Protein AF-A0A924IIY0-F1 (afdb_monomer)

Radius of gyration: 31.8 Å; Cα contacts (8 Å, |Δi|>4): 41; chains: 1; bounding box: 111×46×42 Å

pLDDT: mean 76.16, std 18.76, range [43.38, 97.88]

Foldseek 3Di:
DDDDDPVNVVVVVVVVVVVVPPPDDDDDDPDPDDDDPVVVVVVVVVVVVVVVPDDPPDDDDDDDDDDDDDDDDDDDDDDDDDDDDDDDDDDDPPPDPCPPQPPVLVVLVVLLVCVLVVLLVVCVPPPCDPHSVSSVVVLVVQLVVLCVVPVGRDPSSSVSSVVVSVVPD

Solvent-accessible surface area (backbone atoms only — not comparable to full-atom values): 11287 Å² total; per-residue (Å²): 136,87,81,83,52,71,71,60,55,54,52,54,54,53,54,55,60,62,70,68,75,74,80,77,80,78,85,70,74,86,72,78,88,70,72,55,73,69,58,52,53,52,55,54,52,53,59,60,53,62,73,71,70,70,75,82,82,79,87,82,81,83,88,80,89,75,84,87,81,86,80,81,91,79,84,87,84,91,78,92,75,90,78,79,84,71,92,68,79,81,73,75,82,90,77,68,88,78,69,76,71,49,70,71,38,50,54,48,51,51,51,45,51,50,53,49,51,50,50,40,69,71,45,61,82,37,86,91,26,90,43,69,65,55,37,52,53,49,46,51,52,46,51,53,57,30,45,75,74,33,92,55,81,44,74,66,35,49,48,47,44,55,54,58,57,60,72,69,118

Structure (mmCIF, N/CA/C/O backbone):
data_AF-A0A924IIY0-F1
#
_entry.id   AF-A0A924IIY0-F1
#
loop_
_atom_site.group_PDB
_atom_site.id
_atom_site.type_symbol
_atom_site.label_atom_id
_atom_site.label_alt_id
_atom_site.label_comp_id
_atom_site.label_asym_id
_atom_site.label_entity_id
_atom_site.label_seq_id
_atom_site.pdbx_PDB_ins_code
_atom_site.Cartn_x
_atom_site.Cartn_y
_atom_site.Cartn_z
_atom_site.occupancy
_atom_site.B_iso_or_equiv
_atom_site.auth_seq_id
_atom_site.auth_comp_id
_atom_site.auth_asym_id
_atom_site.auth_atom_id
_atom_site.pdbx_PDB_model_num
ATOM 1 N N . MET A 1 1 ? 67.225 -3.851 -13.979 1.00 63.31 1 MET A N 1
ATOM 2 C CA . MET A 1 1 ? 65.947 -3.889 -13.230 1.00 63.31 1 MET A CA 1
ATOM 3 C C . MET A 1 1 ? 66.269 -3.881 -11.741 1.00 63.31 1 MET A C 1
ATOM 5 O O . MET A 1 1 ? 66.900 -4.821 -11.275 1.00 63.31 1 MET A O 1
ATOM 9 N N . LYS A 1 2 ? 65.962 -2.800 -11.011 1.00 71.75 2 LYS A N 1
ATOM 10 C CA . LYS A 1 2 ? 66.261 -2.708 -9.570 1.00 71.75 2 LYS A CA 1
ATOM 11 C C . LYS A 1 2 ? 65.110 -3.351 -8.792 1.00 71.75 2 LYS A C 1
ATOM 13 O O . LYS A 1 2 ? 63.967 -2.944 -8.970 1.00 71.75 2 LYS A O 1
ATOM 18 N N . LYS A 1 3 ? 65.397 -4.381 -7.992 1.00 78.62 3 LYS A N 1
ATOM 19 C CA . LYS A 1 3 ? 64.393 -5.048 -7.150 1.00 78.62 3 LYS A CA 1
ATOM 20 C C . LYS A 1 3 ? 64.110 -4.162 -5.936 1.00 78.62 3 LYS A C 1
ATOM 22 O O . LYS A 1 3 ? 65.038 -3.843 -5.197 1.00 78.62 3 LYS A O 1
ATOM 27 N N . LEU A 1 4 ? 62.853 -3.757 -5.761 1.00 83.06 4 LEU A N 1
ATOM 28 C CA . LEU A 1 4 ? 62.408 -3.054 -4.557 1.00 83.06 4 LEU A CA 1
ATOM 29 C C . LEU A 1 4 ? 62.474 -4.012 -3.367 1.00 83.06 4 LEU A C 1
ATOM 31 O O . LEU A 1 4 ? 61.995 -5.144 -3.446 1.00 83.06 4 LEU A O 1
ATOM 35 N N . THR A 1 5 ? 63.078 -3.561 -2.274 1.00 89.25 5 THR A N 1
ATOM 36 C CA . THR A 1 5 ? 63.162 -4.343 -1.040 1.00 89.25 5 THR A CA 1
ATOM 37 C C . THR A 1 5 ? 61.902 -4.127 -0.200 1.00 89.25 5 THR A C 1
ATOM 39 O O . THR A 1 5 ? 61.307 -3.049 -0.208 1.00 89.25 5 THR A O 1
ATOM 42 N N . LEU A 1 6 ? 61.488 -5.154 0.548 1.00 85.62 6 LEU A N 1
ATOM 43 C CA . LEU A 1 6 ? 60.327 -5.117 1.445 1.00 85.62 6 LEU A CA 1
ATOM 44 C C . LEU A 1 6 ? 60.230 -3.843 2.327 1.00 85.62 6 LEU A C 1
ATOM 46 O O . LEU A 1 6 ? 59.136 -3.283 2.402 1.00 85.62 6 LEU A O 1
ATOM 50 N N . PRO A 1 7 ? 61.319 -3.311 2.932 1.00 89.25 7 PRO A N 1
ATOM 51 C CA . PRO A 1 7 ? 61.230 -2.073 3.713 1.00 89.25 7 PRO A CA 1
ATOM 52 C C . PRO A 1 7 ? 60.860 -0.838 2.879 1.00 89.25 7 PRO A C 1
ATOM 54 O O . PRO A 1 7 ? 60.189 0.054 3.391 1.00 89.25 7 PRO A O 1
ATOM 57 N N . GLN A 1 8 ? 61.232 -0.781 1.594 1.00 86.00 8 GLN A N 1
ATOM 58 C CA . GLN A 1 8 ? 60.835 0.328 0.718 1.00 86.00 8 GLN A CA 1
ATOM 59 C C . GLN A 1 8 ? 59.330 0.302 0.442 1.00 86.00 8 GLN A C 1
ATOM 61 O O . GLN A 1 8 ? 58.684 1.344 0.485 1.00 86.00 8 GLN A O 1
ATOM 66 N N . ILE A 1 9 ? 58.752 -0.884 0.227 1.00 88.12 9 ILE A N 1
ATOM 67 C CA . ILE A 1 9 ? 57.309 -1.045 -0.013 1.00 88.12 9 ILE A CA 1
ATOM 68 C C . ILE A 1 9 ? 56.506 -0.603 1.218 1.00 88.12 9 ILE A C 1
ATOM 70 O O . ILE A 1 9 ? 55.527 0.130 1.084 1.00 88.12 9 ILE A O 1
ATOM 74 N N . LEU A 1 10 ? 56.948 -0.987 2.419 1.00 88.50 10 LEU A N 1
ATOM 75 C CA . LEU A 1 10 ? 56.287 -0.594 3.667 1.00 88.50 10 LEU A CA 1
ATOM 76 C C . LEU A 1 10 ? 56.334 0.922 3.902 1.00 88.50 10 LEU A C 1
ATOM 78 O O . LEU A 1 10 ? 55.346 1.503 4.349 1.00 88.50 10 LEU A O 1
ATOM 82 N N . PHE A 1 11 ? 57.438 1.578 3.540 1.00 89.25 11 PHE A N 1
ATOM 83 C CA . PHE A 1 11 ? 57.566 3.031 3.652 1.00 89.25 11 PHE A CA 1
ATOM 84 C C . PHE A 1 11 ? 56.587 3.777 2.728 1.00 89.25 11 PHE A C 1
ATOM 86 O O . PHE A 1 11 ? 55.911 4.708 3.166 1.00 89.25 11 PHE A O 1
ATOM 93 N N . PHE A 1 12 ? 56.425 3.330 1.477 1.00 89.12 12 PHE A N 1
ATOM 94 C CA . PHE A 1 12 ? 55.444 3.919 0.553 1.00 89.12 12 PHE A CA 1
ATOM 95 C C . PHE A 1 12 ? 53.989 3.675 0.990 1.00 89.12 12 PHE A C 1
ATOM 97 O O . PHE A 1 12 ? 53.141 4.560 0.847 1.00 89.12 12 PHE A O 1
ATOM 104 N N . MET A 1 13 ? 53.697 2.512 1.580 1.00 86.50 13 MET A N 1
ATOM 105 C CA . MET A 1 13 ? 52.373 2.217 2.142 1.00 86.50 13 MET A CA 1
ATOM 106 C C . MET A 1 13 ? 52.050 3.104 3.355 1.00 86.50 13 MET A C 1
ATOM 108 O O . MET A 1 13 ? 50.930 3.584 3.485 1.00 86.50 13 MET A O 1
ATOM 112 N N . ALA A 1 14 ? 53.027 3.405 4.215 1.00 86.44 14 ALA A N 1
ATOM 113 C CA . ALA A 1 14 ? 52.810 4.311 5.343 1.00 86.44 14 ALA A CA 1
ATOM 114 C C . ALA A 1 14 ? 52.528 5.759 4.888 1.00 86.44 14 ALA A C 1
ATOM 116 O O . ALA A 1 14 ? 51.630 6.411 5.421 1.00 86.44 14 ALA A O 1
ATOM 117 N N . ILE A 1 15 ? 53.240 6.248 3.865 1.00 86.00 15 ILE A N 1
ATOM 118 C CA . ILE A 1 15 ? 53.047 7.606 3.323 1.00 86.00 15 ILE A CA 1
ATOM 119 C C . ILE A 1 15 ? 51.658 7.767 2.693 1.00 86.00 15 ILE A C 1
ATOM 121 O O . ILE A 1 15 ? 51.006 8.796 2.880 1.00 86.00 15 ILE A O 1
ATOM 125 N N . THR A 1 16 ? 51.177 6.747 1.980 1.00 81.56 16 THR A N 1
ATOM 126 C CA . THR A 1 16 ? 49.847 6.791 1.350 1.00 81.56 16 THR A CA 1
ATOM 127 C C . THR A 1 16 ? 48.714 6.803 2.377 1.00 81.56 16 THR A C 1
ATOM 129 O O . THR A 1 16 ? 47.743 7.524 2.177 1.00 81.56 16 THR A O 1
ATOM 132 N N . ILE A 1 17 ? 48.851 6.113 3.515 1.00 80.38 17 ILE A N 1
ATOM 133 C CA . ILE A 1 17 ? 47.842 6.133 4.592 1.00 80.38 17 ILE A CA 1
ATOM 134 C C . ILE A 1 17 ? 47.747 7.518 5.258 1.00 80.38 17 ILE A C 1
ATOM 136 O O . ILE A 1 17 ? 46.648 7.981 5.570 1.00 80.38 17 ILE A O 1
ATOM 140 N N . ILE A 1 18 ? 48.874 8.216 5.433 1.00 77.00 18 ILE A N 1
ATOM 141 C CA . ILE A 1 18 ? 48.891 9.557 6.044 1.00 77.00 18 ILE A CA 1
ATOM 142 C C . ILE A 1 18 ? 48.269 10.599 5.099 1.00 77.00 18 ILE A C 1
ATOM 144 O O . ILE A 1 18 ? 47.548 11.488 5.553 1.00 77.00 18 ILE A O 1
ATOM 148 N N . ALA A 1 19 ? 48.474 10.464 3.785 1.00 74.44 19 ALA A N 1
ATOM 149 C CA . ALA A 1 19 ? 47.969 11.415 2.793 1.00 74.44 19 ALA A CA 1
ATOM 150 C C . ALA A 1 19 ? 46.432 11.420 2.637 1.00 74.44 19 ALA A C 1
ATOM 152 O O . ALA A 1 19 ? 45.876 12.408 2.163 1.00 74.44 19 ALA A O 1
ATOM 153 N N . VAL A 1 20 ? 45.729 10.359 3.052 1.00 75.19 20 VAL A N 1
ATOM 154 C CA . VAL A 1 20 ? 44.262 10.249 2.901 1.00 75.19 20 VAL A CA 1
ATOM 155 C C . VAL A 1 20 ? 43.494 10.812 4.114 1.00 75.19 20 VAL A C 1
ATOM 157 O O . VAL A 1 20 ? 42.294 11.049 4.023 1.00 75.19 20 VAL A O 1
ATOM 160 N N . SER A 1 21 ? 44.160 11.118 5.237 1.00 61.88 21 SER A N 1
ATOM 161 C CA . SER A 1 21 ? 43.491 11.562 6.481 1.00 61.88 21 SER A CA 1
ATOM 162 C C . SER A 1 21 ? 43.296 13.081 6.634 1.00 61.88 21 SER A C 1
ATOM 164 O O . SER A 1 21 ? 43.019 13.550 7.735 1.00 61.88 21 SER A O 1
ATOM 166 N N . CYS A 1 22 ? 43.408 13.877 5.567 1.00 65.75 22 CYS A N 1
ATOM 167 C CA . CYS A 1 22 ? 43.211 15.332 5.642 1.00 65.75 22 CYS A CA 1
ATOM 168 C C . CYS A 1 22 ? 42.132 15.834 4.669 1.00 65.75 22 CYS A C 1
ATOM 170 O O . CYS A 1 22 ? 42.379 16.690 3.826 1.00 65.75 22 CYS A O 1
ATOM 172 N N . SER A 1 23 ? 40.912 15.301 4.785 1.00 64.56 23 SER A N 1
ATOM 173 C CA . SER A 1 23 ? 39.714 15.928 4.211 1.00 64.56 23 SER A CA 1
ATOM 174 C C . SER A 1 23 ? 38.877 16.525 5.343 1.00 64.56 23 SER A C 1
ATOM 176 O O . SER A 1 23 ? 37.909 15.943 5.824 1.00 64.56 23 SER A O 1
ATOM 178 N N . SER A 1 24 ? 39.332 17.673 5.841 1.00 64.25 24 SER A N 1
ATOM 179 C CA . SER A 1 24 ? 38.597 18.488 6.806 1.00 64.25 24 SER A CA 1
ATOM 180 C C . SER A 1 24 ? 37.674 19.415 6.021 1.00 64.25 24 SER A C 1
ATOM 182 O O . SER A 1 24 ? 38.126 20.426 5.483 1.00 64.25 24 SER A O 1
ATOM 184 N N . GLU A 1 25 ? 36.393 19.070 5.911 1.00 70.44 25 GLU A N 1
ATOM 185 C CA . GLU A 1 25 ? 35.409 19.948 5.274 1.00 70.44 25 GLU A CA 1
ATOM 186 C C . GLU A 1 25 ? 35.294 21.280 6.047 1.00 70.44 25 GLU A C 1
ATOM 188 O O . GLU A 1 25 ? 35.155 21.280 7.278 1.00 70.44 25 GLU A O 1
ATOM 193 N N . PRO A 1 26 ? 35.338 22.441 5.367 1.00 66.38 26 PRO A N 1
ATOM 194 C CA . PRO A 1 26 ? 35.099 23.720 6.015 1.00 66.38 26 PRO A CA 1
ATOM 195 C C . PRO A 1 26 ? 33.629 23.816 6.442 1.00 66.38 26 PRO A C 1
ATOM 197 O O . PRO A 1 26 ? 32.717 23.702 5.622 1.00 66.38 26 PRO A O 1
ATOM 200 N N . LYS A 1 27 ? 33.395 24.069 7.736 1.00 59.25 27 LYS A N 1
ATOM 201 C CA . LYS A 1 27 ? 32.065 24.350 8.297 1.00 59.25 27 LYS A CA 1
ATOM 202 C C . LYS A 1 27 ? 31.491 25.617 7.659 1.00 59.25 27 LYS A C 1
ATOM 204 O O . LYS A 1 27 ? 31.771 26.733 8.096 1.00 59.25 27 LYS A O 1
ATOM 209 N N . THR A 1 28 ? 30.686 25.444 6.620 1.00 63.22 28 THR A N 1
ATOM 210 C CA . THR A 1 28 ? 29.843 26.500 6.065 1.00 63.22 28 THR A CA 1
ATOM 211 C C . THR A 1 28 ? 28.729 26.814 7.064 1.00 63.22 28 THR A C 1
ATOM 213 O O . THR A 1 28 ? 28.141 25.924 7.679 1.00 63.22 28 THR A O 1
ATOM 216 N N . LYS A 1 29 ? 28.488 28.110 7.288 1.00 69.81 29 LYS A N 1
ATOM 217 C CA . LYS A 1 29 ? 27.390 28.617 8.127 1.00 69.81 29 LYS A CA 1
ATOM 218 C C . LYS A 1 29 ? 26.065 27.995 7.656 1.00 69.81 29 LYS A C 1
ATOM 220 O O . LYS A 1 29 ? 25.943 27.747 6.456 1.00 69.81 29 LYS A O 1
ATOM 225 N N . PRO A 1 30 ? 25.083 27.750 8.545 1.00 60.12 30 PRO A N 1
ATOM 226 C CA . PRO A 1 30 ? 23.805 27.184 8.138 1.00 60.12 30 PRO A CA 1
ATOM 227 C C . PRO A 1 30 ? 23.148 28.132 7.134 1.00 60.12 30 PRO A C 1
ATOM 229 O O . PRO A 1 30 ? 22.667 29.203 7.493 1.00 60.12 30 PRO A O 1
ATOM 232 N N . VAL A 1 31 ? 23.191 27.747 5.861 1.00 67.50 31 VAL A N 1
ATOM 233 C CA . VAL A 1 31 ? 22.374 28.354 4.819 1.00 67.50 31 VAL A CA 1
ATOM 234 C C . VAL A 1 31 ? 20.940 28.065 5.229 1.00 67.50 31 VAL A C 1
ATOM 236 O O . VAL A 1 31 ? 20.542 26.901 5.332 1.00 67.50 31 VAL A O 1
ATOM 239 N N . GLU A 1 32 ? 20.202 29.121 5.556 1.00 74.50 32 GLU A N 1
ATOM 240 C CA . GLU A 1 32 ? 18.774 29.040 5.819 1.00 74.50 32 GLU A CA 1
ATOM 241 C C . GLU A 1 32 ? 18.131 28.361 4.608 1.00 74.50 32 GLU A C 1
ATOM 243 O O . GLU A 1 32 ? 18.278 28.808 3.468 1.00 74.50 32 GLU A O 1
ATOM 248 N N . LYS A 1 33 ? 17.550 27.181 4.833 1.00 75.81 33 LYS A N 1
ATOM 249 C CA . LYS A 1 33 ? 17.007 26.349 3.760 1.00 75.81 33 LYS A CA 1
ATOM 250 C C . LYS A 1 33 ? 15.690 26.958 3.302 1.00 75.81 33 LYS A C 1
ATOM 252 O O . LYS A 1 33 ? 14.625 26.516 3.720 1.00 75.81 33 LYS A O 1
ATOM 257 N N . THR A 1 34 ? 15.770 27.972 2.456 1.00 78.12 34 THR A N 1
ATOM 258 C CA . THR A 1 34 ? 14.598 28.526 1.787 1.00 78.12 34 THR A CA 1
ATOM 259 C C . THR A 1 34 ? 14.291 27.677 0.562 1.00 78.12 34 THR A C 1
ATOM 261 O O . THR A 1 34 ? 15.191 27.258 -0.171 1.00 78.12 34 THR A O 1
ATOM 264 N N . TYR A 1 35 ? 13.011 27.380 0.352 1.00 82.56 35 TYR A N 1
ATOM 265 C CA . TYR A 1 35 ? 12.564 26.715 -0.864 1.00 82.56 35 TYR A CA 1
ATOM 266 C C . TYR A 1 35 ? 12.913 27.557 -2.098 1.00 82.56 35 TYR A C 1
ATOM 268 O O . TYR A 1 35 ? 13.083 28.774 -2.016 1.00 82.56 35 TYR A O 1
ATOM 276 N N . SER A 1 36 ? 13.013 26.908 -3.260 1.00 88.06 36 SER A N 1
ATOM 277 C CA . SER A 1 36 ? 13.155 27.641 -4.518 1.00 88.06 36 SER A CA 1
ATOM 278 C C . SER A 1 36 ? 11.966 28.593 -4.714 1.00 88.06 36 SER A C 1
ATOM 280 O O . SER A 1 36 ? 10.848 28.297 -4.282 1.00 88.06 36 SER A O 1
ATOM 282 N N . SER A 1 37 ? 12.188 29.719 -5.394 1.00 86.69 37 SER A N 1
ATOM 283 C CA . SER A 1 37 ? 11.132 30.701 -5.682 1.00 86.69 37 SER A CA 1
ATOM 284 C C . SER A 1 37 ? 9.943 30.085 -6.428 1.00 86.69 37 SER A C 1
ATOM 286 O O . SER A 1 37 ? 8.800 30.480 -6.204 1.00 86.69 37 SER A O 1
ATOM 288 N N . THR A 1 38 ? 10.194 29.073 -7.263 1.00 87.25 38 THR A N 1
ATOM 289 C CA . THR A 1 38 ? 9.155 28.295 -7.948 1.00 87.25 38 THR A CA 1
ATOM 290 C C . THR A 1 38 ? 8.271 27.546 -6.954 1.00 87.25 38 THR A C 1
ATOM 292 O O . THR A 1 38 ? 7.053 27.685 -6.992 1.00 87.25 38 THR A O 1
ATOM 295 N N . THR A 1 39 ? 8.875 26.817 -6.015 1.00 87.69 39 THR A N 1
ATOM 296 C CA . THR A 1 39 ? 8.148 26.056 -4.988 1.00 87.69 39 THR A CA 1
ATOM 297 C C . THR A 1 39 ? 7.345 26.978 -4.066 1.00 87.69 39 THR A C 1
ATOM 299 O O . THR A 1 39 ? 6.208 26.675 -3.716 1.00 87.69 39 THR A O 1
ATOM 302 N N . GLN A 1 40 ? 7.898 28.136 -3.700 1.00 88.38 40 GLN A N 1
ATOM 303 C CA . GLN A 1 40 ? 7.190 29.103 -2.860 1.00 88.38 40 GLN A CA 1
ATOM 304 C C . GLN A 1 40 ? 5.947 29.677 -3.559 1.00 88.38 40 GLN A C 1
ATOM 306 O O . GLN A 1 40 ? 4.898 29.822 -2.934 1.00 88.38 40 GLN A O 1
ATOM 311 N N . LYS A 1 41 ? 6.031 29.912 -4.873 1.00 92.25 41 LYS A N 1
ATOM 312 C CA . LYS A 1 41 ? 4.898 30.361 -5.693 1.00 92.25 41 LYS A CA 1
ATOM 313 C C . LYS A 1 41 ? 3.808 29.291 -5.840 1.00 92.25 41 LYS A C 1
ATOM 315 O O . LYS A 1 41 ? 2.623 29.622 -5.904 1.00 92.25 41 LYS A O 1
ATOM 320 N N . GLU A 1 42 ? 4.184 28.014 -5.887 1.00 90.81 42 GLU A N 1
ATOM 321 C CA . GLU A 1 42 ? 3.220 26.906 -5.901 1.00 90.81 42 GLU A CA 1
ATOM 322 C C . GLU A 1 42 ? 2.424 26.848 -4.594 1.00 90.81 42 GLU A C 1
ATOM 324 O O . GLU A 1 42 ? 1.195 26.784 -4.640 1.00 90.81 42 GLU A O 1
ATOM 329 N N . PHE A 1 43 ? 3.092 26.969 -3.442 1.00 92.25 43 PHE A N 1
ATOM 330 C CA . PHE A 1 43 ? 2.411 27.015 -2.144 1.00 92.25 43 PHE A CA 1
ATOM 331 C C . PHE A 1 43 ? 1.436 28.193 -2.033 1.00 92.25 43 PHE A C 1
ATOM 333 O O . PHE A 1 43 ? 0.290 27.997 -1.631 1.00 92.25 43 PHE A O 1
ATOM 340 N N . GLU A 1 44 ? 1.843 29.386 -2.472 1.00 87.88 44 GLU A N 1
ATOM 341 C CA . GLU A 1 44 ? 0.975 30.572 -2.479 1.00 87.88 44 GLU A CA 1
ATOM 342 C C . GLU A 1 44 ? -0.270 30.373 -3.366 1.00 87.88 44 GLU A C 1
ATOM 344 O O . GLU A 1 44 ? -1.375 30.808 -3.037 1.00 87.88 44 GLU A O 1
ATOM 349 N N . THR A 1 45 ? -0.118 29.666 -4.490 1.00 85.31 45 THR A N 1
ATOM 350 C CA . THR A 1 45 ? -1.234 29.380 -5.405 1.00 85.31 45 THR A CA 1
ATOM 351 C C . THR A 1 45 ? -2.233 28.393 -4.795 1.00 85.31 45 THR A C 1
ATOM 353 O O . THR A 1 45 ? -3.442 28.556 -4.973 1.00 85.31 45 THR A O 1
ATOM 356 N N . ILE A 1 46 ? -1.743 27.390 -4.059 1.00 79.12 46 ILE A N 1
ATOM 357 C CA . ILE A 1 46 ? -2.582 26.413 -3.353 1.00 79.12 46 ILE A CA 1
ATOM 358 C C . ILE A 1 46 ? -3.390 27.113 -2.255 1.00 79.12 46 ILE A C 1
ATOM 360 O O . ILE A 1 46 ? -4.614 26.990 -2.231 1.00 79.12 46 ILE A O 1
ATOM 364 N N . GLU A 1 47 ? -2.735 27.914 -1.411 1.00 83.31 47 GLU A N 1
ATOM 365 C CA . GLU A 1 47 ? -3.386 28.637 -0.311 1.00 83.31 47 GLU A CA 1
ATOM 366 C C . GLU A 1 47 ? -4.482 29.591 -0.819 1.00 83.31 47 GLU A C 1
ATOM 368 O O . GLU A 1 47 ? -5.588 29.654 -0.277 1.00 83.31 47 GLU A O 1
ATOM 373 N N . LYS A 1 48 ? -4.227 30.284 -1.934 1.00 83.06 48 LYS A N 1
ATOM 374 C CA . LYS A 1 48 ? -5.183 31.226 -2.530 1.00 83.06 48 LYS A CA 1
ATOM 375 C C . LYS A 1 48 ? -6.413 30.554 -3.154 1.00 83.06 48 LYS A C 1
ATOM 377 O O . LYS A 1 48 ? -7.483 31.168 -3.191 1.00 83.06 48 LYS A O 1
ATOM 382 N N . ASN A 1 49 ? -6.282 29.324 -3.653 1.00 75.69 49 ASN A N 1
ATOM 383 C CA . ASN A 1 49 ? -7.401 28.571 -4.229 1.00 75.69 49 ASN A CA 1
ATOM 384 C C . ASN A 1 49 ? -8.293 27.922 -3.163 1.00 75.69 49 ASN A C 1
ATOM 386 O O . ASN A 1 49 ? -9.504 27.809 -3.376 1.00 75.69 49 ASN A O 1
ATOM 390 N N . ASP A 1 50 ? -7.735 27.561 -2.008 1.00 66.62 50 ASP A N 1
ATOM 391 C CA . ASP A 1 50 ? -8.500 26.953 -0.914 1.00 66.62 50 ASP A CA 1
ATOM 392 C C . ASP A 1 50 ? -9.489 27.956 -0.289 1.00 66.62 50 ASP A C 1
ATOM 394 O O . ASP A 1 50 ? -10.642 27.637 0.009 1.00 66.62 50 ASP A O 1
ATOM 398 N N . LEU A 1 51 ? -9.102 29.235 -0.219 1.00 60.25 51 LEU A N 1
ATOM 399 C CA . LEU A 1 51 ? -9.955 30.307 0.310 1.00 60.25 51 LEU A CA 1
ATOM 400 C C . LEU A 1 51 ? -11.132 30.689 -0.602 1.00 60.25 51 LEU A C 1
ATOM 402 O O . LEU A 1 51 ? -12.098 31.293 -0.137 1.00 60.25 51 LEU A O 1
ATOM 406 N N . ARG A 1 52 ? -11.087 30.353 -1.898 1.00 59.59 52 ARG A N 1
ATOM 407 C CA . ARG A 1 52 ? -12.156 30.690 -2.858 1.00 59.59 52 ARG A CA 1
ATOM 408 C C . ARG A 1 52 ? -13.279 29.653 -2.934 1.00 59.59 52 ARG A C 1
ATOM 410 O O . ARG A 1 52 ? -14.299 29.934 -3.558 1.00 59.59 52 ARG A O 1
ATOM 417 N N . SER A 1 53 ? -13.124 28.497 -2.289 1.00 56.50 53 SER A N 1
ATOM 418 C CA . SER A 1 53 ? -14.003 27.336 -2.498 1.00 56.50 53 SER A CA 1
ATOM 419 C C . SER A 1 53 ? -15.083 27.136 -1.427 1.00 56.50 53 SER A C 1
ATOM 421 O O . SER A 1 53 ? -15.827 26.164 -1.500 1.00 56.50 53 SER A O 1
ATOM 423 N N . ASN A 1 54 ? -15.231 28.053 -0.464 1.00 48.81 54 ASN A N 1
ATOM 424 C CA . ASN A 1 54 ? -16.294 27.985 0.546 1.00 48.81 54 ASN A CA 1
ATOM 425 C C . ASN A 1 54 ? -17.451 28.951 0.229 1.00 48.81 54 ASN A C 1
ATOM 427 O O . ASN A 1 54 ? -17.433 30.095 0.690 1.00 48.81 54 ASN A O 1
ATOM 431 N N . PRO A 1 55 ? -18.505 28.532 -0.498 1.00 53.50 55 PRO A N 1
ATOM 432 C CA . PRO A 1 55 ? -19.789 29.202 -0.371 1.00 53.50 55 PRO A CA 1
ATOM 433 C C . PRO A 1 55 ? -20.354 28.918 1.035 1.00 53.50 55 PRO A C 1
ATOM 435 O O . PRO A 1 55 ? -20.305 27.774 1.494 1.00 53.50 55 PRO A O 1
ATOM 438 N N . PRO A 1 56 ? -20.910 29.915 1.747 1.00 52.19 56 PRO A N 1
ATOM 439 C CA . PRO A 1 56 ? -21.541 29.677 3.039 1.00 52.19 56 PRO A CA 1
ATOM 440 C C . PRO A 1 56 ? -22.727 28.720 2.859 1.00 52.19 56 PRO A C 1
ATOM 442 O O . PRO A 1 56 ? -23.708 29.035 2.182 1.00 52.19 56 PRO A O 1
ATOM 445 N N . TYR A 1 57 ? -22.626 27.533 3.458 1.00 48.72 57 TYR A N 1
ATOM 446 C CA . TYR A 1 57 ? -23.656 26.499 3.418 1.00 48.72 57 TYR A CA 1
ATOM 447 C C . TYR A 1 57 ? -24.928 26.995 4.123 1.00 48.72 57 TYR A C 1
ATOM 449 O O . TYR A 1 57 ? -25.040 26.999 5.351 1.00 48.72 57 TYR A O 1
ATOM 457 N N . ARG A 1 58 ? -25.900 27.453 3.330 1.00 46.22 58 ARG A N 1
ATOM 458 C CA . ARG A 1 58 ? -27.216 27.902 3.790 1.00 46.22 58 ARG A CA 1
ATOM 459 C C . ARG A 1 58 ? -28.078 26.670 4.084 1.00 46.22 58 ARG A C 1
ATOM 461 O O . ARG A 1 58 ? -28.731 26.123 3.202 1.00 46.22 58 ARG A O 1
ATOM 468 N N . SER A 1 59 ? -28.059 26.222 5.335 1.00 55.56 59 SER A N 1
ATOM 469 C CA . SER A 1 59 ? -28.928 25.152 5.834 1.00 55.56 59 SER A CA 1
ATOM 470 C C . SER A 1 59 ? -30.395 25.598 5.825 1.00 55.56 59 SER A C 1
ATOM 472 O O . SER A 1 59 ? -30.776 26.474 6.595 1.00 55.56 59 SER A O 1
ATOM 474 N N . SER A 1 60 ? -31.217 25.032 4.935 1.00 52.16 60 SER A N 1
ATOM 475 C CA . SER A 1 60 ? -32.656 24.799 5.168 1.00 52.16 60 SER A CA 1
ATOM 476 C C . SER A 1 60 ? -33.299 24.056 3.991 1.00 52.16 60 SER A C 1
ATOM 478 O O . SER A 1 60 ? -33.801 24.663 3.052 1.00 52.16 60 SER A O 1
ATOM 480 N N . VAL A 1 61 ? -33.359 22.725 4.059 1.00 47.53 61 VAL A N 1
ATOM 481 C CA . VAL A 1 61 ? -34.357 21.961 3.295 1.00 47.53 61 VAL A CA 1
ATOM 482 C C . VAL A 1 61 ? -34.950 20.898 4.217 1.00 47.53 61 VAL A C 1
ATOM 484 O O . VAL A 1 61 ? -34.255 19.996 4.680 1.00 47.53 61 VAL A O 1
ATOM 487 N N . LYS A 1 62 ? -36.243 21.048 4.529 1.00 49.38 62 LYS A N 1
ATOM 488 C CA . LYS A 1 62 ? -37.049 20.064 5.267 1.00 49.38 62 LYS A CA 1
ATOM 489 C C . LYS A 1 62 ? -37.260 18.811 4.398 1.00 49.38 62 LYS A C 1
ATOM 491 O O . LYS A 1 62 ? -37.577 18.970 3.220 1.00 49.38 62 LYS A O 1
ATOM 496 N N . PRO A 1 63 ? -37.186 17.584 4.944 1.00 50.03 63 PRO A N 1
ATOM 497 C CA . PRO A 1 63 ? -37.488 16.375 4.183 1.00 50.03 63 PRO A CA 1
ATOM 498 C C . PRO A 1 63 ? -39.005 16.221 4.007 1.00 50.03 63 PRO A C 1
ATOM 500 O O . PRO A 1 63 ? -39.744 16.142 4.988 1.00 50.03 63 PRO A O 1
ATOM 503 N N . THR A 1 64 ? -39.484 16.164 2.764 1.00 50.31 64 THR A N 1
ATOM 504 C CA . THR A 1 64 ? -40.859 15.745 2.448 1.00 50.31 64 THR A CA 1
ATOM 505 C C . THR A 1 64 ? -40.859 14.250 2.133 1.00 50.31 64 THR A C 1
ATOM 507 O O . THR A 1 64 ? -40.287 13.821 1.134 1.00 50.31 64 THR A O 1
ATOM 510 N N . LEU A 1 65 ? -41.492 13.457 3.000 1.00 60.50 65 LEU A N 1
ATOM 511 C CA . LEU A 1 65 ? -41.754 12.031 2.796 1.00 60.50 65 LEU A CA 1
ATOM 512 C C . LEU A 1 65 ? -42.674 11.837 1.578 1.00 60.50 65 LEU A C 1
ATOM 514 O O . LEU A 1 65 ? -43.787 12.359 1.558 1.00 60.50 65 LEU A O 1
ATOM 518 N N . ARG A 1 66 ? -42.229 11.067 0.578 1.00 53.00 66 ARG A N 1
ATOM 519 C CA . ARG A 1 66 ? -43.095 10.510 -0.475 1.00 53.00 66 ARG A CA 1
ATOM 520 C C . ARG A 1 66 ? -43.256 8.995 -0.265 1.00 53.00 66 ARG A C 1
ATOM 522 O O . ARG A 1 66 ? -42.274 8.349 0.100 1.00 53.00 66 ARG A O 1
ATOM 529 N N . PRO A 1 67 ? -44.457 8.429 -0.482 1.00 53.59 67 PRO A N 1
ATOM 530 C CA . PRO A 1 67 ? -44.713 6.995 -0.345 1.00 53.59 67 PRO A CA 1
ATOM 531 C C . PRO A 1 67 ? -44.133 6.177 -1.519 1.00 53.59 67 PRO A C 1
ATOM 533 O O . PRO A 1 67 ? -43.886 6.736 -2.592 1.00 53.59 67 PRO A O 1
ATOM 536 N N . PRO A 1 68 ? -43.912 4.860 -1.332 1.00 52.25 68 PRO A N 1
ATOM 537 C CA . PRO A 1 68 ? -43.246 4.008 -2.312 1.00 52.25 68 PRO A CA 1
ATOM 538 C C . PRO A 1 68 ? -44.139 3.715 -3.524 1.00 52.25 68 PRO A C 1
ATOM 540 O O . PRO A 1 68 ? -45.294 3.311 -3.391 1.00 52.25 68 PRO A O 1
ATOM 543 N N . VAL A 1 69 ? -43.569 3.892 -4.717 1.00 55.38 69 VAL A N 1
ATOM 544 C CA . VAL A 1 69 ? -44.169 3.511 -6.000 1.00 55.38 69 VAL A CA 1
ATOM 545 C C . VAL A 1 69 ? -43.894 2.028 -6.247 1.00 55.38 69 VAL A C 1
ATOM 547 O O . VAL A 1 69 ? -42.743 1.597 -6.277 1.00 55.38 69 VAL A O 1
ATOM 550 N N . VAL A 1 70 ? -44.963 1.254 -6.430 1.00 58.12 70 VAL A N 1
ATOM 551 C CA . VAL A 1 70 ? -44.920 -0.146 -6.867 1.00 58.12 70 VAL A CA 1
ATOM 552 C C . VAL A 1 70 ? -44.525 -0.183 -8.344 1.00 58.12 70 VAL A C 1
ATOM 554 O O . VAL A 1 70 ? -45.274 0.294 -9.196 1.00 58.12 70 VAL A O 1
ATOM 557 N N . ILE A 1 71 ? -43.359 -0.751 -8.655 1.00 52.09 71 ILE A N 1
ATOM 558 C CA . ILE A 1 71 ? -42.907 -0.977 -10.033 1.00 52.09 71 ILE A CA 1
ATOM 559 C C . ILE A 1 71 ? -43.276 -2.413 -10.421 1.00 52.09 71 ILE A C 1
ATOM 561 O O . ILE A 1 71 ? -42.803 -3.369 -9.812 1.00 52.09 71 ILE A O 1
ATOM 565 N N . LYS A 1 72 ? -44.149 -2.548 -11.426 1.00 49.22 72 LYS A N 1
ATOM 566 C CA . LYS A 1 72 ? -44.443 -3.812 -12.114 1.00 49.22 72 LYS A CA 1
ATOM 567 C C . LYS A 1 72 ? -43.259 -4.191 -13.005 1.00 49.22 72 LYS A C 1
ATOM 569 O O . LYS A 1 72 ? -42.802 -3.370 -13.795 1.00 49.22 72 LYS A O 1
ATOM 574 N N . GLU A 1 73 ? -42.806 -5.434 -12.897 1.00 51.06 73 GLU A N 1
ATOM 575 C CA . GLU A 1 73 ? -41.842 -6.034 -13.819 1.00 51.06 73 GLU A CA 1
ATOM 576 C C . GLU A 1 73 ? -42.481 -6.265 -15.193 1.00 51.06 73 GLU A C 1
ATOM 578 O O . GLU A 1 73 ? -43.530 -6.901 -15.311 1.00 51.06 73 GLU A O 1
ATOM 583 N N . THR A 1 74 ? -41.812 -5.800 -16.245 1.00 44.16 74 THR A N 1
ATOM 584 C CA . THR A 1 74 ? -42.036 -6.271 -17.615 1.00 44.16 74 THR A CA 1
ATOM 585 C C . THR A 1 74 ? -40.701 -6.641 -18.238 1.00 44.16 74 THR A C 1
ATOM 587 O O . THR A 1 74 ? -39.759 -5.850 -18.257 1.00 44.16 74 THR A O 1
ATOM 590 N N . ALA A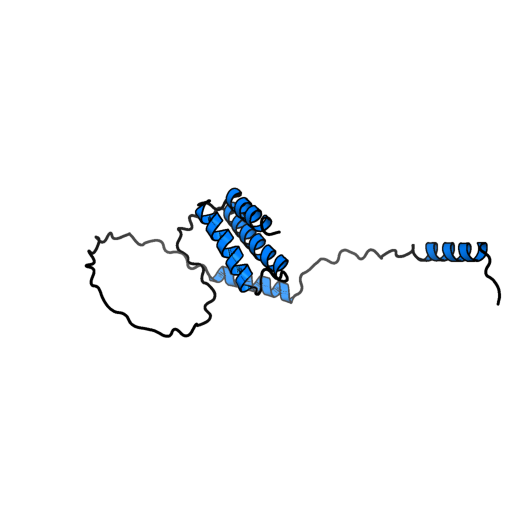 1 75 ? -40.644 -7.882 -18.713 1.00 47.47 75 ALA A N 1
ATOM 591 C CA . ALA A 1 75 ? -39.515 -8.511 -19.369 1.00 47.47 75 ALA A CA 1
ATOM 592 C C . ALA A 1 75 ? -39.314 -8.030 -20.820 1.00 47.47 75 ALA A C 1
ATOM 594 O O . ALA A 1 75 ? -40.228 -7.509 -21.452 1.00 47.47 75 ALA A O 1
ATOM 595 N N . HIS A 1 76 ? -38.122 -8.361 -21.335 1.00 45.91 76 HIS A N 1
ATOM 596 C CA . HIS A 1 76 ? -37.620 -8.248 -22.711 1.00 45.91 76 HIS A CA 1
ATOM 597 C C . HIS A 1 76 ? -37.135 -6.863 -23.170 1.00 45.91 76 HIS A C 1
ATOM 599 O O . HIS A 1 76 ? -37.922 -6.001 -23.523 1.00 45.91 76 HIS A O 1
ATOM 605 N N . GLN A 1 77 ? -35.825 -6.724 -23.394 1.00 44.78 77 GLN A N 1
ATOM 606 C CA . GLN A 1 77 ? -35.260 -6.929 -24.733 1.00 44.78 77 GLN A CA 1
ATOM 607 C C . GLN A 1 77 ? -33.730 -6.856 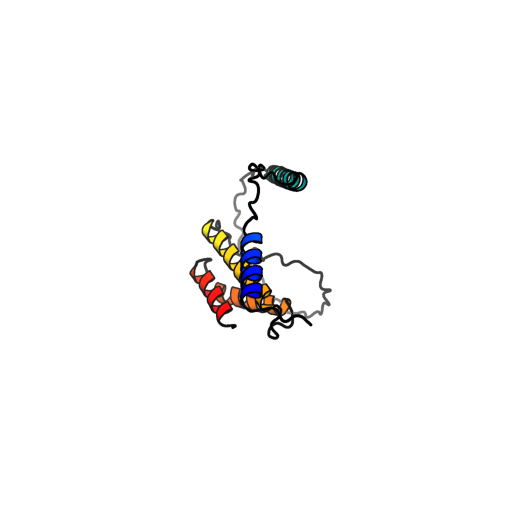-24.729 1.00 44.78 77 GLN A C 1
ATOM 609 O O . GLN A 1 77 ? -33.093 -6.116 -23.991 1.00 44.78 77 GLN A O 1
ATOM 614 N N . LYS A 1 78 ? -33.165 -7.697 -25.589 1.00 52.38 78 LYS A N 1
ATOM 615 C CA . LYS A 1 78 ? -31.752 -7.916 -25.863 1.00 52.38 78 LYS A CA 1
ATOM 616 C C . LYS A 1 78 ? -31.341 -6.947 -26.970 1.00 52.38 78 LYS A C 1
ATOM 618 O O . LYS A 1 78 ? -31.844 -7.095 -28.079 1.00 52.38 78 LYS A O 1
ATOM 623 N N . GLN A 1 79 ? -30.417 -6.024 -26.713 1.00 49.19 79 GLN A N 1
ATOM 624 C CA . GLN A 1 79 ? -29.693 -5.324 -27.776 1.00 49.19 79 GLN A CA 1
ATOM 625 C C . 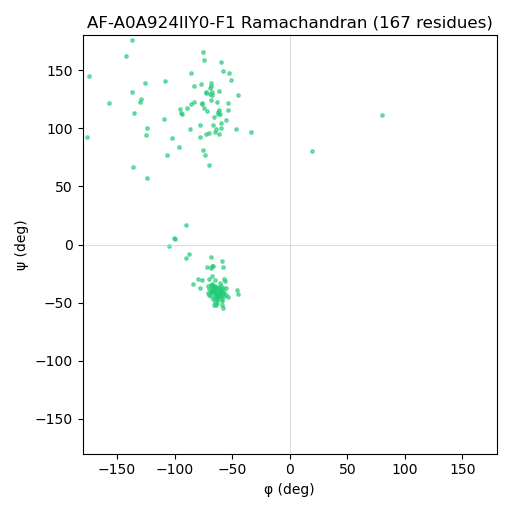GLN A 1 79 ? -28.204 -5.219 -27.442 1.00 49.19 79 GLN A C 1
ATOM 627 O O . GLN A 1 79 ? -27.803 -4.909 -26.325 1.00 49.19 79 GLN A O 1
ATOM 632 N N . LYS A 1 80 ? -27.411 -5.592 -28.449 1.00 56.78 80 LYS A N 1
ATOM 633 C CA . LYS A 1 80 ? -25.961 -5.446 -28.553 1.00 56.78 80 LYS A CA 1
ATOM 634 C C . LYS A 1 80 ? -25.648 -3.958 -28.658 1.00 56.78 80 LYS A C 1
ATOM 636 O O . LYS A 1 80 ? -26.149 -3.324 -29.580 1.00 56.78 80 LYS A O 1
ATOM 641 N N . GLU A 1 81 ? -24.745 -3.461 -27.825 1.00 52.16 81 GLU A N 1
ATOM 642 C CA . GLU A 1 81 ? -24.120 -2.161 -28.044 1.00 52.16 81 GLU A CA 1
ATOM 643 C C . GLU A 1 81 ? -22.600 -2.297 -27.928 1.00 52.16 81 GLU A C 1
ATOM 645 O O . GLU A 1 81 ? -22.063 -2.820 -26.951 1.00 52.16 81 GLU A O 1
ATOM 650 N N . VAL A 1 82 ? -21.921 -1.902 -29.004 1.00 55.62 82 VAL A N 1
ATOM 651 C CA . VAL A 1 82 ? -20.466 -1.811 -29.116 1.00 55.62 82 VAL A CA 1
ATOM 652 C C . VAL A 1 82 ? -20.057 -0.530 -28.399 1.00 55.62 82 VAL A C 1
ATOM 654 O O . VAL A 1 82 ? -20.245 0.561 -28.934 1.00 55.62 82 VAL A O 1
ATOM 657 N N . VAL A 1 83 ? -19.520 -0.653 -27.186 1.00 50.47 83 VAL A N 1
ATOM 658 C CA . VAL A 1 83 ? -19.046 0.500 -26.415 1.00 50.47 83 VAL A CA 1
ATOM 659 C C . VAL A 1 83 ? -17.559 0.704 -26.674 1.00 50.47 83 VAL A C 1
ATOM 661 O O . VAL A 1 83 ? -16.710 -0.099 -26.297 1.00 50.47 83 VAL A O 1
ATOM 664 N N . LYS A 1 84 ? -17.273 1.814 -27.350 1.00 51.03 84 LYS A N 1
ATOM 665 C CA . LYS A 1 84 ? -15.958 2.434 -27.493 1.00 51.03 84 LYS A CA 1
ATOM 666 C C . LYS A 1 84 ? -15.474 2.857 -26.103 1.00 51.03 84 LYS A C 1
ATOM 668 O O . LYS A 1 84 ? -16.064 3.742 -25.484 1.00 51.03 84 LYS A O 1
ATOM 673 N N . GLU A 1 85 ? -14.430 2.202 -25.611 1.00 50.00 85 GLU A N 1
ATOM 674 C CA . GLU A 1 85 ? -13.887 2.405 -24.270 1.00 50.00 85 GLU A CA 1
ATOM 675 C C . GLU A 1 85 ? -13.210 3.781 -24.189 1.00 50.00 85 GLU A C 1
ATOM 677 O O . GLU A 1 85 ? -12.084 4.003 -24.632 1.00 50.00 85 GLU A O 1
ATOM 682 N N . THR A 1 86 ? -13.965 4.760 -23.693 1.00 43.94 86 THR A N 1
ATOM 683 C CA . THR A 1 86 ? -13.427 6.062 -23.308 1.00 43.94 86 THR A CA 1
ATOM 684 C C . THR A 1 86 ? -12.680 5.866 -21.998 1.00 43.94 86 THR A C 1
ATOM 686 O O . THR A 1 86 ? -13.296 5.496 -20.998 1.00 43.94 86 THR A O 1
ATOM 689 N N . LEU A 1 87 ? -11.367 6.120 -22.022 1.00 52.62 87 LEU A N 1
ATOM 690 C CA . LEU A 1 87 ? -10.494 6.192 -20.851 1.00 52.62 87 LEU A CA 1
ATOM 691 C C . LEU A 1 87 ? -11.167 7.051 -19.770 1.00 52.62 87 LEU A C 1
ATOM 693 O O . LEU A 1 87 ? -11.166 8.279 -19.827 1.00 52.62 87 LEU A O 1
ATOM 697 N N . THR A 1 88 ? -11.784 6.390 -18.801 1.00 45.06 88 THR A N 1
ATOM 698 C CA . THR A 1 88 ? -12.326 7.020 -17.607 1.00 45.06 88 THR A CA 1
ATOM 699 C C . THR A 1 88 ? -11.431 6.597 -16.464 1.00 45.06 88 THR A C 1
ATOM 701 O O . THR A 1 88 ? -11.412 5.442 -16.043 1.00 45.06 88 THR A O 1
ATOM 704 N N . THR A 1 89 ? -10.641 7.553 -15.984 1.00 52.16 89 THR A N 1
ATOM 705 C CA . THR A 1 89 ? -9.995 7.495 -14.677 1.00 52.16 89 THR A CA 1
ATOM 706 C C . THR A 1 89 ? -11.037 7.010 -13.664 1.00 52.16 89 THR A C 1
ATOM 708 O O . THR A 1 89 ? -12.141 7.564 -13.650 1.00 52.16 89 THR A O 1
ATOM 711 N N . PRO A 1 90 ? -10.762 5.976 -12.851 1.00 50.28 90 PRO A N 1
ATOM 712 C CA . PRO A 1 90 ? -11.777 5.417 -11.976 1.00 50.28 90 PRO A CA 1
ATOM 713 C C . PRO A 1 90 ? -12.143 6.446 -10.906 1.00 50.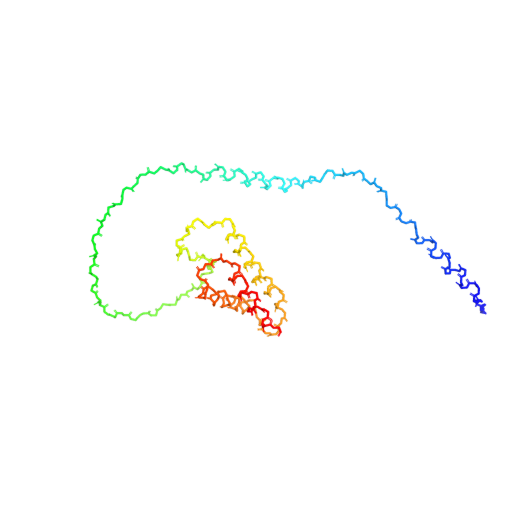28 90 PRO A C 1
ATOM 715 O O . PRO A 1 90 ? -11.414 6.646 -9.934 1.00 50.28 90 PRO A O 1
ATOM 718 N N . A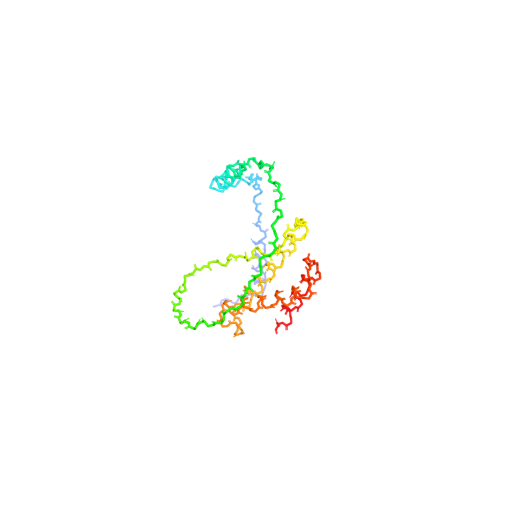LA A 1 91 ? -13.294 7.090 -11.092 1.00 45.72 91 ALA A N 1
ATOM 719 C CA . ALA A 1 91 ? -14.018 7.734 -10.016 1.00 45.72 91 ALA A CA 1
ATOM 720 C C . ALA A 1 91 ? -14.372 6.637 -9.008 1.00 45.72 91 ALA A C 1
ATOM 722 O O . ALA A 1 91 ? -15.106 5.691 -9.307 1.00 45.72 91 ALA A O 1
ATOM 723 N N . ILE A 1 92 ? -13.758 6.727 -7.833 1.00 59.12 92 ILE A N 1
ATOM 724 C CA . ILE A 1 92 ? -14.058 5.888 -6.680 1.00 59.12 92 ILE A CA 1
ATOM 725 C C . ILE A 1 92 ? -15.565 6.008 -6.438 1.00 59.12 92 ILE A C 1
ATOM 727 O O . ILE A 1 92 ? -16.079 7.110 -6.280 1.00 59.12 92 ILE A O 1
ATOM 731 N N . SER A 1 93 ? -16.275 4.878 -6.466 1.00 44.41 93 SER A N 1
ATOM 732 C CA . SER A 1 93 ? -17.713 4.822 -6.200 1.00 44.41 93 SER A CA 1
ATOM 733 C C . SER A 1 93 ? -17.980 5.342 -4.787 1.00 44.41 93 SER A C 1
ATOM 735 O O . SER A 1 93 ? -17.794 4.620 -3.806 1.00 44.41 93 SER A O 1
ATOM 737 N N . GLU A 1 94 ? -18.406 6.600 -4.685 1.00 50.56 94 GLU A N 1
ATOM 738 C CA . GLU A 1 94 ? -18.905 7.247 -3.470 1.00 50.56 94 GLU A CA 1
ATOM 739 C C . GLU A 1 94 ? -20.269 6.663 -3.089 1.00 50.56 94 GLU A C 1
ATOM 741 O O . GLU A 1 94 ? -21.314 7.299 -3.171 1.00 50.56 94 GLU A O 1
ATOM 746 N N . THR A 1 95 ? -20.287 5.401 -2.680 1.00 47.25 95 THR A N 1
ATOM 747 C CA . THR A 1 95 ? -21.484 4.767 -2.124 1.00 47.25 95 THR A CA 1
ATOM 748 C C . THR A 1 95 ? -21.110 3.959 -0.897 1.00 47.25 95 THR A C 1
ATOM 750 O O . THR A 1 95 ? -21.199 2.735 -0.874 1.00 47.25 95 THR A O 1
ATOM 753 N N . ALA A 1 96 ? -20.687 4.667 0.143 1.00 46.03 96 ALA A N 1
ATOM 754 C CA . ALA A 1 96 ? -20.837 4.237 1.523 1.00 46.03 96 ALA A CA 1
ATOM 755 C C . ALA A 1 96 ? -20.776 5.490 2.391 1.00 46.03 96 ALA A C 1
ATOM 757 O O . ALA A 1 96 ? -19.798 6.222 2.323 1.00 46.03 96 ALA A O 1
ATOM 758 N N . ASN A 1 97 ? -21.828 5.736 3.172 1.00 43.38 97 ASN A N 1
ATOM 759 C CA . ASN A 1 97 ? -21.929 6.793 4.177 1.00 43.38 97 ASN A CA 1
ATOM 760 C C . ASN A 1 97 ? -20.578 7.084 4.856 1.00 43.38 97 ASN A C 1
ATOM 762 O O . ASN A 1 97 ? -20.199 6.398 5.812 1.00 43.38 97 ASN A O 1
ATOM 766 N N . VAL A 1 98 ? -19.865 8.112 4.376 1.00 50.50 98 VAL A N 1
ATOM 767 C CA . VAL A 1 98 ? -18.652 8.640 5.004 1.00 50.50 98 VAL A CA 1
ATOM 768 C C . VAL A 1 98 ? -19.103 9.411 6.232 1.00 50.50 98 VAL A C 1
ATOM 770 O O . VAL A 1 98 ? -19.219 10.631 6.274 1.00 50.50 98 VAL A O 1
ATOM 773 N N . THR A 1 99 ? -19.427 8.632 7.250 1.00 50.97 99 THR A N 1
ATOM 774 C CA . THR A 1 99 ? -19.557 9.092 8.618 1.00 50.97 99 THR A CA 1
ATOM 775 C C . THR A 1 99 ? -18.154 9.532 9.001 1.00 50.97 99 THR A C 1
ATOM 777 O O . THR A 1 99 ? -17.314 8.670 9.240 1.00 50.97 99 THR A O 1
ATOM 780 N N . GLN A 1 100 ? -17.879 10.836 8.896 1.00 51.31 100 GLN A N 1
ATOM 781 C CA . GLN A 1 100 ? -16.714 11.550 9.428 1.00 51.31 100 GLN A CA 1
ATOM 782 C C . GLN A 1 100 ? -15.539 10.610 9.757 1.00 51.31 100 GLN A C 1
ATOM 784 O O . GLN A 1 100 ? -15.383 10.156 10.893 1.00 51.31 100 GLN A O 1
ATOM 789 N N . LEU A 1 101 ? -14.776 10.222 8.727 1.00 60.75 101 LEU A N 1
ATOM 790 C CA . LEU A 1 101 ? -13.615 9.346 8.877 1.00 60.75 101 LEU A CA 1
ATOM 791 C C . LEU A 1 101 ? -12.686 10.005 9.906 1.00 60.75 101 LEU A C 1
ATOM 793 O O . LEU A 1 101 ? -12.094 11.045 9.641 1.00 60.75 101 LEU A O 1
ATOM 797 N N . ASN A 1 102 ? -12.620 9.435 11.111 1.00 80.69 102 ASN A N 1
ATOM 798 C CA . ASN A 1 102 ? -11.720 9.903 12.163 1.00 80.69 102 ASN A CA 1
ATOM 799 C C . ASN A 1 102 ? -10.300 10.008 11.573 1.00 80.69 102 ASN A C 1
ATOM 801 O O . ASN A 1 102 ? -9.926 9.133 10.792 1.00 80.69 102 ASN A O 1
ATOM 805 N N . ALA A 1 103 ? -9.513 11.026 11.937 1.00 85.69 103 ALA A N 1
ATOM 806 C CA . ALA A 1 103 ? -8.150 11.230 11.429 1.00 85.69 103 ALA A CA 1
ATOM 807 C C . ALA A 1 103 ? -7.316 9.930 11.430 1.00 85.69 103 ALA A C 1
ATOM 809 O O . ALA A 1 103 ? -6.659 9.597 10.446 1.00 85.69 103 ALA A O 1
ATOM 810 N N . LYS A 1 104 ? -7.472 9.096 12.470 1.00 84.75 104 LYS A N 1
ATOM 811 C CA . LYS A 1 104 ? -6.837 7.766 12.559 1.00 84.75 104 LYS A CA 1
ATOM 812 C C . LYS A 1 104 ? -7.216 6.804 11.429 1.00 84.75 104 LYS A C 1
ATOM 814 O O . LYS A 1 104 ? -6.417 5.968 11.021 1.00 84.75 104 LYS A O 1
ATOM 819 N N . ASN A 1 105 ? -8.456 6.847 10.960 1.00 88.50 105 ASN A N 1
ATOM 820 C CA . ASN A 1 105 ? -8.913 6.004 9.861 1.00 88.50 105 ASN A CA 1
ATOM 821 C C . ASN A 1 105 ? -8.397 6.527 8.510 1.00 88.50 105 ASN A C 1
ATOM 823 O O . ASN A 1 105 ? -8.133 5.719 7.624 1.00 88.50 105 ASN A O 1
ATOM 827 N N . GLN A 1 106 ? -8.195 7.841 8.372 1.00 91.25 106 GLN A N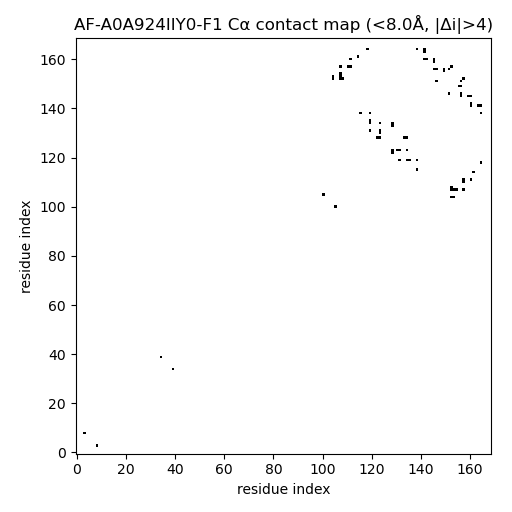 1
ATOM 828 C CA . GLN A 1 106 ? -7.583 8.437 7.182 1.00 91.25 106 GLN A CA 1
ATOM 829 C C . GLN A 1 106 ? -6.101 8.055 7.059 1.00 91.25 106 GLN A C 1
ATOM 831 O O . GLN A 1 106 ? -5.679 7.604 5.997 1.00 91.25 106 GLN A O 1
ATOM 836 N N . GLU A 1 107 ? -5.342 8.116 8.158 1.00 93.62 107 GLU A N 1
ATOM 837 C CA . GLU A 1 107 ? -3.951 7.634 8.211 1.00 93.62 107 GLU A CA 1
ATOM 838 C C . GLU A 1 107 ? -3.847 6.156 7.808 1.00 93.62 107 GLU A C 1
ATOM 840 O O . GLU A 1 107 ? -3.001 5.772 7.002 1.00 93.62 107 GLU A O 1
ATOM 845 N N . ARG A 1 108 ? -4.758 5.314 8.309 1.00 94.75 108 ARG A N 1
ATOM 846 C CA . ARG A 1 108 ? -4.803 3.887 7.954 1.00 94.75 108 ARG A CA 1
ATOM 847 C C . ARG A 1 108 ? -5.142 3.656 6.490 1.00 94.75 108 ARG A C 1
ATOM 849 O O . ARG A 1 108 ? -4.581 2.753 5.878 1.00 94.75 108 ARG A O 1
ATOM 856 N N . LEU A 1 109 ? -6.056 4.440 5.923 1.00 94.31 109 LEU A N 1
ATOM 857 C CA . LEU A 1 109 ? -6.376 4.352 4.501 1.00 94.31 109 LEU A CA 1
ATOM 858 C C . LEU A 1 109 ? -5.152 4.711 3.649 1.00 94.31 109 LEU A C 1
ATOM 860 O O . LEU A 1 109 ? -4.842 4.017 2.682 1.00 94.31 109 LEU A O 1
ATOM 864 N N . GLN A 1 110 ? -4.413 5.746 4.049 1.00 95.69 110 GLN A N 1
ATOM 865 C CA . GLN A 1 110 ? -3.161 6.116 3.401 1.00 95.69 110 GLN A CA 1
ATOM 866 C C . GLN A 1 110 ? -2.115 4.998 3.513 1.00 95.69 110 GLN A C 1
ATOM 868 O O . GLN A 1 110 ? -1.494 4.644 2.512 1.00 95.69 110 GLN A O 1
ATOM 873 N N . GLU A 1 111 ? -1.969 4.384 4.689 1.00 96.81 111 GLU A N 1
ATOM 874 C CA . GLU A 1 111 ? -1.075 3.242 4.904 1.00 96.81 111 GLU A CA 1
ATOM 875 C C . GLU A 1 111 ? -1.455 2.041 4.019 1.00 96.81 111 GLU A C 1
ATOM 877 O O . GLU A 1 111 ? -0.588 1.382 3.440 1.00 96.81 111 GLU A O 1
ATOM 882 N N . ILE A 1 112 ? -2.750 1.748 3.875 1.00 97.12 112 ILE A N 1
ATOM 883 C CA . ILE A 1 112 ? -3.243 0.696 2.977 1.00 97.12 112 ILE A CA 1
ATOM 884 C C . ILE A 1 112 ? -2.808 0.985 1.541 1.00 97.12 112 ILE A C 1
ATOM 886 O O . ILE A 1 112 ? -2.179 0.131 0.915 1.00 97.12 112 ILE A O 1
ATOM 890 N N . ASN A 1 113 ? -3.076 2.193 1.047 1.00 96.50 113 ASN A N 1
ATOM 891 C CA . ASN A 1 113 ? -2.739 2.584 -0.320 1.00 96.50 113 ASN A CA 1
ATOM 892 C C . ASN A 1 113 ? -1.229 2.507 -0.578 1.00 96.50 113 ASN A C 1
ATOM 894 O O . ASN A 1 113 ? -0.804 1.958 -1.594 1.00 96.50 113 ASN A O 1
ATOM 898 N N . GLN A 1 114 ? -0.415 2.975 0.371 1.00 97.62 114 GLN A N 1
ATOM 899 C CA . GLN A 1 114 ? 1.043 2.879 0.290 1.00 97.62 114 GLN A CA 1
ATOM 900 C C . GLN A 1 114 ? 1.522 1.426 0.235 1.00 97.62 114 GLN A C 1
ATOM 902 O O . GLN A 1 114 ? 2.368 1.101 -0.595 1.00 97.62 114 GLN A O 1
ATOM 907 N N . ASN A 1 115 ? 0.973 0.534 1.068 1.00 97.62 115 ASN A N 1
ATOM 908 C CA . ASN A 1 115 ? 1.357 -0.881 1.065 1.00 97.62 115 ASN A CA 1
ATOM 909 C C . ASN A 1 115 ? 1.025 -1.571 -0.269 1.00 97.62 115 ASN A C 1
ATOM 911 O O . ASN A 1 115 ? 1.840 -2.344 -0.773 1.00 97.62 115 ASN A O 1
ATOM 915 N N . LEU A 1 116 ? -0.154 -1.301 -0.841 1.00 96.94 116 LEU A N 1
ATOM 916 C CA . LEU A 1 116 ? -0.574 -1.881 -2.123 1.00 96.94 116 LEU A CA 1
ATOM 917 C C . LEU A 1 116 ? 0.304 -1.372 -3.276 1.00 96.94 116 LEU A C 1
ATOM 919 O O . LEU A 1 116 ? 0.813 -2.175 -4.058 1.00 96.94 116 LEU A O 1
ATOM 923 N N . ALA A 1 117 ? 0.539 -0.058 -3.342 1.00 96.50 117 ALA A N 1
ATOM 924 C CA . ALA A 1 117 ? 1.393 0.547 -4.361 1.00 96.50 117 ALA A CA 1
ATOM 925 C C . ALA A 1 117 ? 2.843 0.054 -4.253 1.00 96.50 117 ALA A C 1
ATOM 927 O O . ALA A 1 117 ? 3.428 -0.382 -5.245 1.00 96.50 117 ALA A O 1
ATOM 928 N N . PHE A 1 118 ? 3.406 0.044 -3.039 1.00 96.81 118 PHE A N 1
ATOM 929 C CA . PHE A 1 118 ? 4.759 -0.449 -2.789 1.00 96.81 118 PHE A CA 1
ATOM 930 C C . PHE A 1 118 ? 4.924 -1.905 -3.225 1.00 96.81 118 PHE A C 1
ATOM 932 O O . PHE A 1 118 ? 5.938 -2.253 -3.828 1.00 96.81 118 PHE A O 1
ATOM 939 N N . PHE A 1 119 ? 3.928 -2.752 -2.957 1.00 96.44 119 PHE A N 1
ATOM 940 C CA . PHE A 1 119 ? 3.956 -4.140 -3.396 1.00 96.44 119 PHE A CA 1
ATOM 941 C C . PHE A 1 119 ? 4.075 -4.238 -4.922 1.00 96.44 119 PHE A C 1
ATOM 943 O O . PHE A 1 119 ? 4.973 -4.920 -5.412 1.00 96.44 119 PHE A O 1
ATOM 950 N N . CYS A 1 120 ? 3.255 -3.502 -5.677 1.00 94.81 120 CYS A N 1
ATOM 951 C CA . CYS A 1 120 ? 3.368 -3.518 -7.135 1.00 94.81 120 CYS A CA 1
ATOM 952 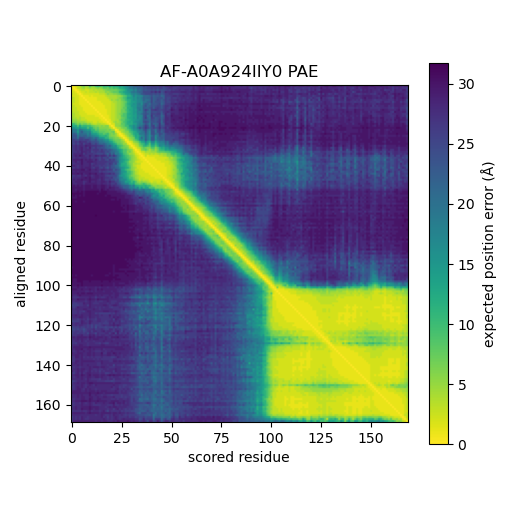C C . CYS A 1 120 ? 4.685 -2.938 -7.637 1.00 94.81 120 CYS A C 1
ATOM 954 O O . CYS A 1 120 ? 5.328 -3.548 -8.485 1.00 94.81 120 CYS A O 1
ATOM 956 N N . MET A 1 121 ? 5.165 -1.836 -7.063 1.00 94.31 121 MET A N 1
ATOM 957 C CA . MET A 1 121 ? 6.473 -1.283 -7.425 1.00 94.31 121 MET A CA 1
ATOM 958 C C . MET A 1 121 ? 7.620 -2.269 -7.179 1.00 94.31 121 MET A C 1
ATOM 960 O O . MET A 1 121 ? 8.561 -2.329 -7.973 1.00 94.31 121 MET A O 1
ATOM 964 N N . LYS A 1 122 ? 7.548 -3.032 -6.085 1.00 94.31 122 LYS A N 1
ATOM 965 C CA . LYS A 1 122 ? 8.557 -4.021 -5.708 1.00 94.31 122 LYS A CA 1
ATOM 966 C C . LYS A 1 122 ? 8.545 -5.238 -6.632 1.00 94.31 122 LYS A C 1
ATOM 968 O O . LYS A 1 122 ? 9.615 -5.694 -7.017 1.00 94.31 122 LYS A O 1
ATOM 973 N N . HIS A 1 123 ? 7.359 -5.726 -6.989 1.00 92.81 123 HIS A N 1
ATOM 974 C CA . HIS A 1 123 ? 7.170 -6.974 -7.733 1.00 92.81 123 HIS A CA 1
ATOM 975 C C . HIS A 1 123 ? 6.918 -6.773 -9.239 1.00 92.81 123 HIS A C 1
ATOM 977 O O . HIS A 1 123 ? 6.701 -7.738 -9.961 1.00 92.81 123 HIS A O 1
ATOM 983 N N . ARG A 1 124 ? 6.993 -5.539 -9.759 1.00 88.62 124 ARG A N 1
ATOM 984 C CA . ARG A 1 124 ? 6.771 -5.225 -11.190 1.00 88.62 124 ARG A CA 1
ATOM 985 C C . ARG A 1 124 ? 7.709 -5.928 -12.177 1.00 88.62 124 ARG A C 1
ATOM 987 O O . ARG A 1 124 ? 7.490 -5.831 -13.374 1.00 88.62 124 ARG A O 1
ATOM 994 N N . LYS A 1 125 ? 8.811 -6.515 -11.700 1.00 89.00 125 LYS A N 1
ATOM 995 C CA . LYS A 1 125 ? 9.787 -7.243 -12.530 1.00 89.00 125 LYS A CA 1
ATOM 996 C C . LYS A 1 125 ? 9.678 -8.759 -12.371 1.00 89.00 125 LYS A C 1
ATOM 998 O O . LYS A 1 125 ? 10.457 -9.481 -12.985 1.00 89.00 125 LYS A O 1
ATOM 1003 N N . ASP A 1 126 ? 8.774 -9.231 -11.521 1.00 90.81 126 ASP A N 1
ATOM 1004 C CA . ASP A 1 126 ? 8.599 -10.655 -11.295 1.00 90.81 126 ASP A CA 1
ATOM 1005 C C . ASP A 1 126 ? 7.817 -11.246 -12.469 1.00 90.81 126 ASP A C 1
ATOM 1007 O O . ASP A 1 126 ? 6.812 -10.681 -12.893 1.00 90.81 126 ASP A O 1
ATOM 1011 N N . ASN A 1 127 ? 8.223 -12.424 -12.950 1.00 89.50 127 ASN A N 1
ATOM 1012 C CA . ASN A 1 127 ? 7.538 -13.132 -14.048 1.00 89.50 127 ASN A CA 1
ATOM 1013 C C . ASN A 1 127 ? 6.054 -13.436 -13.742 1.00 89.50 127 ASN A C 1
ATOM 1015 O O . ASN A 1 127 ? 5.252 -13.692 -14.636 1.00 89.50 127 ASN A O 1
ATOM 1019 N N . ASP A 1 128 ? 5.707 -13.398 -12.459 1.00 83.62 128 ASP A N 1
ATOM 1020 C CA . ASP A 1 128 ? 4.381 -13.566 -11.874 1.00 83.62 128 ASP A CA 1
ATOM 1021 C C . ASP A 1 128 ? 3.393 -12.431 -12.197 1.00 83.62 128 ASP A C 1
ATOM 1023 O O . ASP A 1 128 ? 2.178 -12.589 -12.017 1.00 83.62 128 ASP A O 1
ATOM 1027 N N . PHE A 1 129 ? 3.908 -11.278 -12.626 1.00 88.81 129 PHE A N 1
ATOM 1028 C CA . PHE A 1 129 ? 3.141 -10.125 -13.074 1.00 88.81 129 PHE A CA 1
ATOM 1029 C C . PHE A 1 129 ? 3.616 -9.753 -14.471 1.00 88.81 129 PHE A C 1
ATOM 1031 O O . PHE A 1 129 ? 4.585 -9.020 -14.629 1.00 88.81 129 PHE A O 1
ATOM 1038 N N . GLN A 1 130 ? 2.918 -10.273 -15.483 1.00 85.06 130 GLN A N 1
ATOM 1039 C CA . GLN A 1 130 ? 3.228 -9.975 -16.884 1.00 85.06 130 GLN A CA 1
ATOM 1040 C C . GLN A 1 130 ? 3.161 -8.468 -17.158 1.00 85.06 130 GLN A C 1
ATOM 1042 O O . GLN A 1 130 ? 4.025 -7.941 -17.848 1.00 85.06 130 GLN A O 1
ATOM 1047 N N . ASP A 1 131 ? 2.199 -7.783 -16.525 1.00 88.56 131 ASP A N 1
ATOM 1048 C CA . ASP A 1 131 ? 1.976 -6.346 -16.668 1.00 88.56 131 ASP A CA 1
ATOM 1049 C C . ASP A 1 131 ? 1.573 -5.697 -15.337 1.00 88.56 131 ASP A C 1
ATOM 1051 O O . ASP A 1 131 ? 1.093 -6.358 -14.407 1.00 88.56 131 ASP A O 1
ATOM 1055 N N . GLU A 1 132 ? 1.694 -4.370 -15.267 1.00 90.56 132 GLU A N 1
ATOM 1056 C CA . GLU A 1 132 ? 1.254 -3.570 -14.117 1.00 90.56 132 GLU A CA 1
ATOM 1057 C C . GLU A 1 132 ? -0.230 -3.802 -13.788 1.00 90.56 132 GLU A C 1
ATOM 1059 O O . GLU A 1 132 ? -0.602 -3.930 -12.618 1.00 90.56 132 GLU A O 1
ATOM 1064 N N . GLU A 1 133 ? -1.067 -3.968 -14.814 1.00 92.62 133 GLU A N 1
ATOM 1065 C CA . GLU A 1 133 ? -2.496 -4.245 -14.671 1.00 92.62 133 GLU A CA 1
ATOM 1066 C C . GLU A 1 133 ? -2.766 -5.539 -13.888 1.00 92.62 133 GLU A C 1
ATOM 1068 O O . GLU A 1 133 ? -3.635 -5.573 -13.012 1.00 92.62 133 GLU A O 1
ATOM 1073 N N . HIS A 1 134 ? -1.964 -6.585 -14.108 1.00 93.12 134 HIS A N 1
ATOM 1074 C CA . HIS A 1 134 ? -2.075 -7.841 -13.367 1.00 93.12 134 HIS A CA 1
ATOM 1075 C C . HIS A 1 134 ? -1.754 -7.651 -11.877 1.00 93.12 134 HIS A C 1
ATOM 1077 O O . HIS A 1 134 ? -2.405 -8.254 -11.013 1.00 93.12 134 HIS A O 1
ATOM 1083 N N . CYS A 1 135 ? -0.787 -6.786 -11.551 1.00 94.19 135 CYS A N 1
ATOM 1084 C CA . CYS A 1 135 ? -0.482 -6.464 -10.161 1.00 94.19 135 CYS A CA 1
ATOM 1085 C C . CYS A 1 135 ? -1.581 -5.633 -9.497 1.00 94.19 135 CYS A C 1
ATOM 1087 O O . CYS A 1 135 ? -1.998 -5.931 -8.370 1.00 94.19 135 CYS A O 1
ATOM 1089 N N . LEU A 1 136 ? -2.108 -4.634 -10.203 1.00 94.50 136 LEU A N 1
ATOM 1090 C CA . LEU A 1 136 ? -3.233 -3.830 -9.729 1.00 94.50 136 LEU A CA 1
ATOM 1091 C C . LEU A 1 136 ? -4.479 -4.698 -9.506 1.00 94.50 136 LEU A C 1
ATOM 1093 O O . LEU A 1 136 ? -5.130 -4.607 -8.464 1.00 94.50 136 LEU A O 1
ATOM 1097 N N . ALA A 1 137 ? -4.769 -5.625 -10.418 1.00 95.12 137 ALA A N 1
ATOM 1098 C CA . ALA A 1 137 ? -5.857 -6.582 -10.259 1.00 95.12 137 ALA A CA 1
ATOM 1099 C C . ALA A 1 137 ? -5.652 -7.489 -9.032 1.00 95.12 137 ALA A C 1
ATOM 1101 O O . ALA A 1 137 ? -6.598 -7.752 -8.284 1.00 95.12 137 ALA A O 1
ATOM 1102 N N . PHE A 1 138 ? -4.424 -7.958 -8.787 1.00 95.12 138 PHE A N 1
ATOM 1103 C CA . PHE A 1 138 ? -4.093 -8.757 -7.606 1.00 95.12 138 PHE A CA 1
ATOM 1104 C C . PHE A 1 138 ? -4.278 -7.973 -6.301 1.00 95.12 138 PHE A C 1
ATOM 1106 O O . PHE A 1 138 ? -4.973 -8.431 -5.393 1.00 95.12 138 PHE A O 1
ATOM 1113 N N . THR A 1 139 ? -3.693 -6.782 -6.204 1.00 96.69 139 THR A N 1
ATOM 1114 C CA . THR A 1 139 ? -3.787 -5.930 -5.010 1.00 96.69 139 THR A CA 1
ATOM 1115 C C . THR A 1 139 ? -5.229 -5.500 -4.732 1.00 96.69 139 THR A C 1
ATOM 1117 O O . THR A 1 139 ? -5.669 -5.555 -3.582 1.00 96.69 139 THR A O 1
ATOM 1120 N N . LYS A 1 140 ? -6.022 -5.211 -5.773 1.00 96.62 140 LYS A N 1
ATOM 1121 C CA . LYS A 1 140 ? -7.467 -4.959 -5.661 1.00 96.62 140 LYS A CA 1
ATOM 1122 C C . LYS A 1 140 ? -8.225 -6.165 -5.102 1.00 96.62 140 LYS A C 1
ATOM 1124 O O . LYS A 1 140 ? -9.053 -6.007 -4.207 1.00 96.62 140 LYS A O 1
ATOM 1129 N N . LYS A 1 141 ? -7.918 -7.385 -5.561 1.00 97.31 141 LYS A N 1
ATOM 1130 C CA . LYS A 1 141 ? -8.499 -8.621 -4.996 1.00 97.31 141 LYS A CA 1
ATOM 1131 C C . LYS A 1 141 ? -8.146 -8.788 -3.515 1.00 97.31 141 LYS A C 1
ATOM 1133 O O . LYS A 1 141 ? -9.005 -9.189 -2.731 1.00 97.31 141 LYS A O 1
ATOM 1138 N N . VAL A 1 142 ? -6.908 -8.476 -3.123 1.00 97.00 142 VAL A N 1
ATOM 1139 C CA . VAL A 1 142 ? -6.471 -8.512 -1.716 1.00 97.00 142 VAL A CA 1
ATOM 1140 C C . VAL A 1 142 ? -7.260 -7.514 -0.868 1.00 97.00 142 VAL A C 1
ATOM 1142 O O . VAL A 1 142 ? -7.759 -7.901 0.191 1.00 97.00 142 VAL A O 1
ATOM 1145 N N . LEU A 1 143 ? -7.414 -6.275 -1.344 1.00 96.94 143 LEU A N 1
ATOM 1146 C CA . LEU A 1 143 ? -8.182 -5.233 -0.664 1.00 96.94 143 LEU A CA 1
ATOM 1147 C C . LEU A 1 143 ? -9.635 -5.672 -0.439 1.00 96.94 143 LEU A C 1
ATOM 1149 O O . LEU A 1 143 ? -10.060 -5.770 0.710 1.00 96.94 143 LEU A O 1
ATOM 1153 N N . ILE A 1 144 ? -10.339 -6.069 -1.505 1.00 96.88 144 ILE A N 1
ATOM 1154 C CA . ILE A 1 144 ? -11.739 -6.530 -1.444 1.00 96.88 144 ILE A CA 1
ATOM 1155 C C . ILE A 1 144 ? -11.893 -7.715 -0.479 1.00 96.88 144 ILE A C 1
ATOM 1157 O O . ILE A 1 144 ? -12.845 -7.788 0.300 1.00 96.88 144 ILE A O 1
ATOM 1161 N N . ALA A 1 145 ? -10.949 -8.663 -0.493 1.00 96.69 145 ALA A N 1
ATOM 1162 C CA . ALA A 1 145 ? -10.988 -9.813 0.407 1.00 96.69 145 ALA A CA 1
ATOM 1163 C C . ALA A 1 145 ? -10.846 -9.410 1.886 1.00 96.69 145 ALA A C 1
ATOM 1165 O O . ALA A 1 145 ? -11.461 -10.039 2.752 1.00 96.69 145 ALA A O 1
ATOM 1166 N N . CYS A 1 146 ? -10.041 -8.388 2.186 1.00 97.19 146 CYS A N 1
ATOM 1167 C CA . CYS A 1 146 ? -9.900 -7.865 3.542 1.00 97.19 146 CYS A CA 1
ATOM 1168 C C . CYS A 1 146 ? -11.082 -6.975 3.946 1.00 97.19 146 CYS A C 1
ATOM 1170 O O . CYS A 1 146 ? -11.540 -7.118 5.074 1.00 97.19 146 CYS A O 1
ATOM 1172 N N . GLU A 1 147 ? -11.641 -6.160 3.050 1.00 95.56 147 GLU A N 1
ATOM 1173 C CA . GLU A 1 147 ? -12.867 -5.373 3.290 1.00 95.56 147 GLU A CA 1
ATOM 1174 C C . GLU A 1 147 ? -14.067 -6.270 3.606 1.00 95.56 147 GLU A C 1
ATOM 1176 O O . GLU A 1 147 ? -14.801 -6.044 4.567 1.00 95.56 147 GLU A O 1
ATOM 1181 N N . LYS A 1 148 ? -14.227 -7.368 2.856 1.00 95.69 148 LYS A N 1
ATOM 1182 C CA . LYS A 1 148 ? -15.295 -8.344 3.108 1.00 95.69 148 LYS A CA 1
ATOM 1183 C C . LYS A 1 148 ? -15.188 -8.971 4.503 1.00 95.69 148 LYS A C 1
ATOM 1185 O O . LYS A 1 148 ? -16.207 -9.297 5.110 1.00 95.69 148 LYS A O 1
ATOM 1190 N N . LYS A 1 149 ? -13.963 -9.155 5.009 1.00 95.38 149 LYS A N 1
ATOM 1191 C CA . LYS A 1 149 ? -13.700 -9.717 6.343 1.00 95.38 149 LYS A CA 1
ATOM 1192 C C . LYS A 1 149 ? -13.765 -8.657 7.449 1.00 95.38 149 LYS A C 1
ATOM 1194 O O . LYS A 1 149 ? -14.186 -8.962 8.563 1.00 95.38 149 LYS A O 1
ATOM 1199 N N . HIS A 1 150 ? -13.354 -7.430 7.152 1.00 93.38 150 HIS A N 1
ATOM 1200 C CA . HIS A 1 150 ? -13.232 -6.323 8.090 1.00 93.38 150 HIS A CA 1
ATOM 1201 C C . HIS A 1 150 ? -14.052 -5.135 7.579 1.00 93.38 150 HIS A C 1
ATOM 1203 O O . HIS A 1 150 ? -13.601 -4.375 6.733 1.00 93.38 150 HIS A O 1
ATOM 1209 N N . LYS A 1 151 ? -15.253 -4.950 8.139 1.00 87.88 151 LYS A N 1
ATOM 1210 C CA . LYS A 1 151 ? -16.180 -3.868 7.752 1.00 87.88 151 LYS A CA 1
ATOM 1211 C C . LYS A 1 151 ? -15.698 -2.458 8.127 1.00 87.88 151 LYS A C 1
ATOM 1213 O O . LYS A 1 151 ? -16.325 -1.481 7.740 1.00 87.88 151 LYS A O 1
ATOM 1218 N N . LEU A 1 152 ? -14.642 -2.351 8.935 1.00 89.94 152 LEU A N 1
ATOM 1219 C CA . LEU A 1 152 ? -14.119 -1.093 9.466 1.00 89.94 152 LEU A CA 1
ATOM 1220 C C . LEU A 1 152 ? -12.635 -0.961 9.129 1.00 89.94 152 LEU A C 1
ATOM 1222 O O . LEU A 1 152 ? -11.871 -1.913 9.302 1.00 89.94 152 LEU A O 1
ATOM 1226 N N . ILE A 1 153 ? -12.225 0.249 8.746 1.00 90.81 153 ILE A N 1
ATOM 1227 C CA . ILE A 1 153 ? -10.822 0.596 8.500 1.00 90.81 153 ILE A CA 1
ATOM 1228 C C . ILE A 1 153 ? -10.093 0.676 9.848 1.00 90.81 153 ILE A C 1
ATOM 1230 O O . ILE A 1 153 ? -10.124 1.683 10.555 1.00 90.81 153 ILE A O 1
ATOM 1234 N N . ASN A 1 154 ? -9.450 -0.422 10.237 1.00 93.06 154 ASN A N 1
ATOM 1235 C CA . ASN A 1 154 ? -8.699 -0.536 11.482 1.00 93.06 154 ASN A CA 1
ATOM 1236 C C . ASN A 1 154 ? -7.362 -1.263 11.279 1.00 93.06 154 ASN A C 1
ATOM 1238 O O . ASN A 1 154 ? -7.058 -1.760 10.197 1.00 93.06 154 ASN A O 1
ATOM 1242 N N . THR A 1 155 ? -6.558 -1.353 12.340 1.00 94.50 155 THR A N 1
ATOM 1243 C CA . THR A 1 155 ? -5.259 -2.043 12.310 1.00 94.50 155 THR A CA 1
ATOM 1244 C C . THR A 1 155 ? -5.382 -3.511 11.878 1.00 94.50 155 THR A C 1
ATOM 1246 O O . THR A 1 155 ? -4.474 -4.050 11.253 1.00 94.50 155 THR A O 1
ATOM 1249 N N . VAL A 1 156 ? -6.519 -4.162 12.151 1.00 96.00 156 VAL A N 1
ATOM 1250 C CA . VAL A 1 156 ? -6.761 -5.555 11.747 1.00 96.00 156 VAL A CA 1
ATOM 1251 C C . VAL A 1 156 ? -6.900 -5.667 10.226 1.00 96.00 156 VAL A C 1
ATOM 1253 O O . VAL A 1 156 ? -6.333 -6.582 9.634 1.00 96.00 156 VAL A O 1
ATOM 1256 N N . MET A 1 157 ? -7.580 -4.715 9.580 1.00 96.00 157 MET A N 1
ATOM 1257 C CA . MET A 1 157 ? -7.666 -4.642 8.119 1.00 96.00 157 MET A CA 1
ATOM 1258 C C . MET A 1 157 ? -6.289 -4.410 7.481 1.00 96.00 157 MET A C 1
ATOM 1260 O O . MET A 1 157 ? -5.928 -5.113 6.537 1.00 96.00 157 MET A O 1
ATOM 1264 N N . VAL A 1 158 ? -5.492 -3.489 8.034 1.00 97.06 158 VAL A N 1
ATOM 1265 C CA . VAL A 1 158 ? -4.113 -3.235 7.576 1.00 97.06 158 VAL A CA 1
ATOM 1266 C C . VAL A 1 158 ? -3.263 -4.506 7.679 1.00 97.06 158 VAL A C 1
ATOM 1268 O O . VAL A 1 158 ? -2.594 -4.890 6.719 1.00 97.06 158 VAL A O 1
ATOM 1271 N N . ASN A 1 159 ? -3.326 -5.204 8.815 1.00 97.44 159 ASN A N 1
ATOM 1272 C CA . ASN A 1 159 ? -2.592 -6.453 9.021 1.00 97.44 159 ASN A CA 1
ATOM 1273 C C . ASN A 1 159 ? -3.069 -7.562 8.075 1.00 97.44 159 ASN A C 1
ATOM 1275 O O . ASN A 1 159 ? -2.236 -8.243 7.484 1.00 97.44 159 ASN A O 1
ATOM 1279 N N . CYS A 1 160 ? -4.382 -7.686 7.838 1.00 97.88 160 CYS A N 1
ATOM 1280 C CA . CYS A 1 160 ? -4.933 -8.610 6.842 1.00 97.88 160 CYS A CA 1
ATOM 1281 C C . CYS A 1 160 ? -4.299 -8.400 5.461 1.00 97.88 160 CYS A C 1
ATOM 1283 O O . CYS A 1 160 ? -3.905 -9.368 4.806 1.00 97.88 160 CYS A O 1
ATOM 1285 N N . ILE A 1 161 ? -4.175 -7.141 5.031 1.00 97.69 161 ILE A N 1
ATOM 1286 C CA . ILE A 1 161 ? -3.573 -6.789 3.743 1.00 97.69 161 ILE A CA 1
ATOM 1287 C C . ILE A 1 161 ? -2.091 -7.162 3.748 1.00 97.69 161 ILE A C 1
ATOM 1289 O O . ILE A 1 161 ? -1.657 -7.920 2.882 1.00 97.69 161 ILE A O 1
ATOM 1293 N N . LYS A 1 162 ? -1.326 -6.720 4.754 1.00 97.19 162 LYS A N 1
ATOM 1294 C CA . LYS A 1 162 ? 0.109 -7.030 4.877 1.00 97.19 162 LYS A CA 1
ATOM 1295 C C . LYS A 1 162 ? 0.380 -8.535 4.857 1.00 97.19 162 LYS A C 1
ATOM 1297 O O . LYS A 1 162 ? 1.290 -8.979 4.159 1.00 97.19 162 LYS A O 1
ATOM 1302 N N . ASP A 1 163 ? -0.411 -9.325 5.574 1.00 97.31 163 ASP A N 1
ATOM 1303 C CA . ASP A 1 163 ? -0.244 -10.777 5.642 1.00 97.31 163 ASP A CA 1
ATOM 1304 C C . ASP A 1 163 ? -0.549 -11.454 4.305 1.00 97.31 163 ASP A C 1
ATOM 1306 O O . ASP A 1 163 ? 0.164 -12.370 3.897 1.00 97.31 163 ASP A O 1
ATOM 1310 N N . ARG A 1 164 ? -1.578 -10.996 3.583 1.00 96.12 164 ARG A N 1
ATOM 1311 C CA . ARG A 1 164 ? -1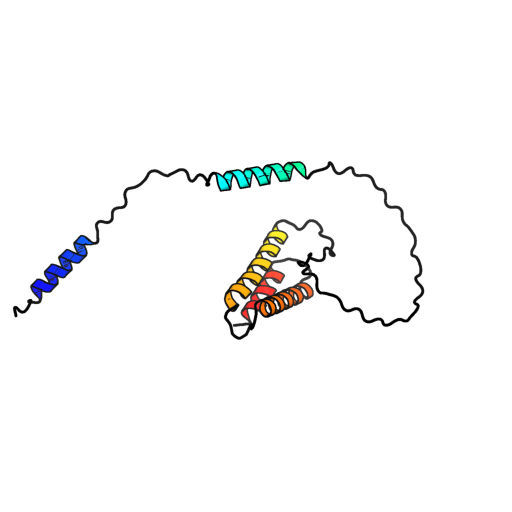.896 -11.516 2.245 1.00 96.12 164 ARG A CA 1
ATOM 1312 C C . ARG A 1 164 ? -0.828 -11.165 1.218 1.00 96.12 164 ARG A C 1
ATOM 1314 O O . ARG A 1 164 ? -0.483 -12.026 0.416 1.00 96.12 164 ARG A O 1
ATOM 1321 N N . LEU A 1 165 ? -0.288 -9.949 1.268 1.00 95.25 165 LEU A N 1
ATOM 1322 C CA . LEU A 1 165 ? 0.810 -9.535 0.395 1.00 95.25 165 LEU A CA 1
ATOM 1323 C C . LEU A 1 165 ? 2.087 -10.342 0.686 1.00 95.25 165 LEU A C 1
ATOM 1325 O O . LEU A 1 165 ? 2.738 -10.801 -0.241 1.00 95.25 165 LEU A O 1
ATOM 1329 N N . LYS A 1 166 ? 2.410 -10.606 1.962 1.00 93.88 166 LYS A N 1
ATOM 1330 C CA . LYS A 1 166 ? 3.587 -11.406 2.362 1.00 93.88 166 LYS A CA 1
ATOM 1331 C C . LYS A 1 166 ? 3.517 -12.883 1.980 1.00 93.88 166 LYS A C 1
ATOM 1333 O O . LYS A 1 166 ? 4.565 -13.508 1.862 1.00 93.88 166 LYS A O 1
ATOM 1338 N N . LYS A 1 167 ? 2.319 -13.463 1.861 1.00 88.56 167 LYS A N 1
ATOM 1339 C CA . LYS A 1 167 ? 2.148 -14.875 1.464 1.00 88.56 167 LYS A CA 1
ATOM 1340 C C . LYS A 1 167 ? 2.579 -15.139 0.026 1.00 88.56 167 LYS A C 1
ATOM 1342 O O . LYS A 1 167 ? 2.812 -16.289 -0.324 1.00 88.56 167 LYS A O 1
ATOM 1347 N N . ARG A 1 168 ? 2.678 -14.086 -0.782 1.00 75.19 168 ARG A N 1
ATOM 1348 C CA . ARG A 1 168 ? 3.241 -14.129 -2.120 1.00 75.19 168 ARG A CA 1
ATOM 1349 C C . ARG A 1 168 ? 4.706 -13.691 -2.014 1.00 75.19 168 ARG A C 1
ATOM 1351 O O . ARG A 1 168 ? 5.010 -12.505 -2.090 1.00 75.19 168 ARG A O 1
ATOM 1358 N N . LYS A 1 169 ? 5.572 -14.645 -1.680 1.00 59.53 169 LYS A N 1
ATOM 1359 C CA . LYS A 1 169 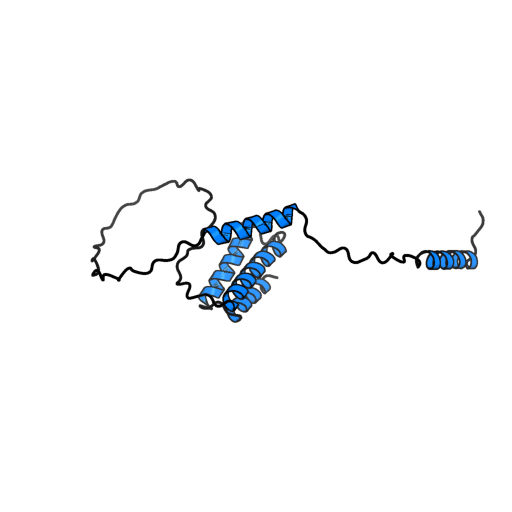? 7.032 -14.510 -1.668 1.00 59.53 169 LYS A CA 1
ATOM 1360 C C . LYS A 1 169 ? 7.617 -15.460 -2.690 1.00 59.53 169 LYS A C 1
ATOM 1362 O O . LYS A 1 169 ? 7.029 -16.555 -2.825 1.00 59.53 169 LYS A O 1
#

Secondary structure (DSSP, 8-state):
-PPPPHHHHHHHHHHHHHHTS------------PPPHHHHHHHHHHHHHHTTS-------------PPP-PPP----------------------S------HHHHHHHHHHHHHHHHHHHHHTTSTT-SSHHHHHHHHHHHHHHHHHH-SS-SHHHHHHHHHHHHT--

Mean predicted aligned error: 20.68 Å

Sequence (169 aa):
MKKLTLPQILFFMAITIIAVSCSSEPKTKPVEKTYSSTTQKEFETIEKNDLRSNPPYRSSVKPTLRPPVVIKETAHQKQKEVVKETLTTPAISETANVTQLNAKNQERLQEINQNLAFFCMKHRKDNDFQDEEHCLAFTKKVLIACEKKHKLINTVMVNCIKDRLKKRK